Protein AF-A0A383BHY6-F1 (afdb_monomer)

Structure (mmCIF, N/CA/C/O backbone):
data_AF-A0A383BHY6-F1
#
_entry.id   AF-A0A383BHY6-F1
#
loop_
_atom_site.group_PDB
_atom_site.id
_atom_site.type_symbol
_atom_site.label_atom_id
_atom_site.label_alt_id
_atom_site.label_comp_id
_atom_site.label_asym_id
_atom_site.label_entity_id
_atom_site.label_seq_id
_atom_site.pdbx_PDB_ins_code
_atom_site.Cartn_x
_atom_site.Cartn_y
_atom_site.Cartn_z
_atom_site.occupancy
_atom_site.B_iso_or_equiv
_atom_site.auth_seq_id
_atom_site.auth_comp_id
_atom_site.auth_asym_id
_atom_site.auth_atom_id
_atom_site.pdbx_PDB_model_num
ATOM 1 N N . MET A 1 1 ? -8.276 5.841 -12.072 1.00 65.75 1 MET A N 1
ATOM 2 C CA . MET A 1 1 ? -6.983 5.620 -11.403 1.00 65.75 1 MET A CA 1
ATOM 3 C C . MET A 1 1 ? -7.053 4.282 -10.688 1.00 65.75 1 MET A C 1
ATOM 5 O O . MET A 1 1 ? -7.940 4.103 -9.863 1.00 65.75 1 MET A O 1
ATOM 9 N N . LEU A 1 2 ? -6.226 3.316 -11.089 1.00 78.81 2 LEU A N 1
ATOM 10 C CA . LEU A 1 2 ? -6.087 2.030 -10.398 1.00 78.81 2 LEU A CA 1
ATOM 11 C C . LEU A 1 2 ? -4.827 2.116 -9.548 1.00 78.81 2 LEU A C 1
ATOM 13 O O . LEU A 1 2 ? -3.800 2.587 -10.023 1.00 78.81 2 LEU A O 1
ATOM 17 N N . THR A 1 3 ? -4.903 1.680 -8.301 1.00 83.81 3 THR A N 1
ATOM 18 C CA . THR A 1 3 ? -3.767 1.716 -7.383 1.00 83.81 3 THR A CA 1
ATOM 19 C C . THR A 1 3 ? -3.796 0.499 -6.471 1.00 83.81 3 THR A C 1
ATOM 21 O O . THR A 1 3 ? -4.779 -0.246 -6.453 1.00 83.81 3 THR A O 1
ATOM 24 N N . ILE A 1 4 ? -2.709 0.277 -5.741 1.00 84.25 4 ILE A N 1
ATOM 25 C CA . ILE A 1 4 ? -2.580 -0.850 -4.832 1.00 84.25 4 ILE A CA 1
ATOM 26 C C . ILE A 1 4 ? -3.018 -0.415 -3.441 1.00 84.25 4 ILE A C 1
ATOM 28 O O . ILE A 1 4 ? -2.437 0.476 -2.826 1.00 84.25 4 ILE A O 1
ATOM 32 N N . TYR A 1 5 ? -4.065 -1.072 -2.957 1.00 86.94 5 TYR A N 1
ATOM 33 C CA . TYR A 1 5 ? -4.597 -0.886 -1.619 1.00 86.94 5 TYR A CA 1
ATOM 34 C C . TYR A 1 5 ? -4.126 -2.022 -0.713 1.00 86.94 5 TYR A C 1
ATOM 36 O O . TYR A 1 5 ? -4.356 -3.198 -1.003 1.00 86.94 5 TYR A O 1
ATOM 44 N N . ALA A 1 6 ? -3.479 -1.660 0.390 1.00 86.69 6 ALA A N 1
ATOM 45 C CA . ALA A 1 6 ? -3.046 -2.587 1.417 1.00 86.69 6 ALA A CA 1
ATOM 46 C C . ALA A 1 6 ? -4.017 -2.533 2.611 1.00 86.69 6 ALA A C 1
ATOM 48 O O . ALA A 1 6 ? -4.093 -1.507 3.302 1.00 86.69 6 ALA A O 1
ATOM 49 N N . PRO A 1 7 ? -4.768 -3.621 2.872 1.00 87.00 7 PRO A N 1
ATOM 50 C CA . PRO A 1 7 ? -5.705 -3.671 3.982 1.00 87.00 7 PRO A CA 1
ATOM 51 C C . PRO A 1 7 ? -4.972 -3.715 5.330 1.00 87.00 7 PRO A C 1
ATOM 53 O O . PRO A 1 7 ? -3.809 -4.126 5.416 1.00 87.00 7 PRO A O 1
ATOM 56 N N . PRO A 1 8 ? -5.647 -3.336 6.423 1.00 87.25 8 PRO A N 1
ATOM 57 C CA . PRO A 1 8 ? -5.083 -3.468 7.752 1.00 87.25 8 PRO A CA 1
ATOM 58 C C . PRO A 1 8 ? -4.860 -4.949 8.068 1.00 87.25 8 PRO A C 1
ATOM 60 O O . PRO A 1 8 ? -5.736 -5.787 7.876 1.00 87.25 8 PRO A O 1
ATOM 63 N N . GLY A 1 9 ? -3.669 -5.271 8.549 1.00 84.75 9 GLY A N 1
ATOM 64 C CA . GLY A 1 9 ? -3.172 -6.628 8.737 1.00 84.75 9 GLY A CA 1
ATOM 65 C C . GLY A 1 9 ? -2.209 -7.083 7.641 1.00 84.75 9 GLY A C 1
ATOM 66 O O . GLY A 1 9 ? -1.493 -8.058 7.870 1.00 84.75 9 GLY A O 1
ATOM 67 N N . ALA A 1 10 ? -2.138 -6.379 6.504 1.00 87.00 10 ALA A N 1
ATOM 68 C CA . ALA A 1 10 ? -1.153 -6.650 5.463 1.00 87.00 10 ALA A CA 1
ATOM 69 C C . ALA A 1 10 ? 0.264 -6.288 5.929 1.00 87.00 10 ALA A C 1
ATOM 71 O O . ALA A 1 10 ? 0.472 -5.312 6.652 1.00 87.00 10 ALA A O 1
ATOM 72 N N . THR A 1 11 ? 1.245 -7.075 5.497 1.00 85.69 11 THR A N 1
ATOM 73 C CA . THR A 1 11 ? 2.660 -6.842 5.798 1.00 85.69 11 THR A CA 1
ATOM 74 C C . THR A 1 11 ? 3.338 -6.244 4.577 1.00 85.69 11 THR A C 1
ATOM 76 O O . THR A 1 11 ? 3.373 -6.874 3.522 1.00 85.69 11 THR A O 1
ATOM 79 N N . ILE A 1 12 ? 3.899 -5.047 4.726 1.00 85.50 12 ILE A N 1
ATOM 80 C CA . ILE A 1 12 ? 4.654 -4.380 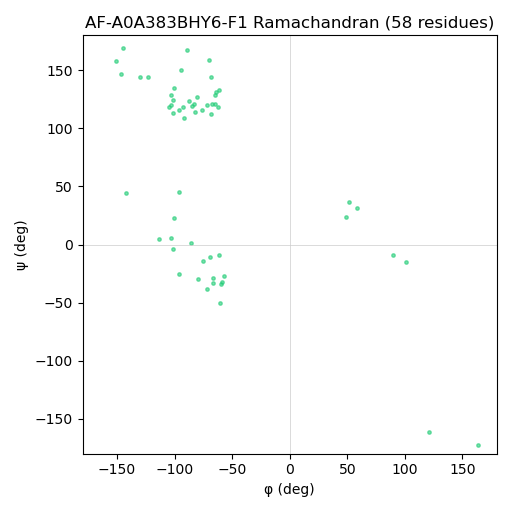3.666 1.00 85.50 12 ILE A CA 1
ATOM 81 C C . ILE A 1 12 ? 5.995 -5.100 3.480 1.00 85.50 12 ILE A C 1
ATOM 83 O O . ILE A 1 12 ? 6.782 -5.145 4.428 1.00 85.50 12 ILE A O 1
ATOM 87 N N . PRO A 1 13 ? 6.302 -5.648 2.292 1.00 82.00 13 PRO A N 1
ATOM 88 C CA . PRO A 1 13 ? 7.516 -6.432 2.080 1.00 82.00 13 PRO A CA 1
ATOM 89 C C . PRO A 1 13 ? 8.800 -5.598 2.186 1.00 82.00 13 PRO A C 1
ATOM 91 O O . PRO A 1 13 ? 9.817 -6.136 2.619 1.00 82.00 13 PRO A O 1
ATOM 94 N N . LYS A 1 14 ? 8.762 -4.291 1.879 1.00 81.75 14 LYS A N 1
ATOM 95 C CA . LYS A 1 14 ? 9.928 -3.395 2.008 1.00 81.75 14 LYS A CA 1
ATOM 96 C C . LYS A 1 14 ? 10.455 -3.297 3.442 1.00 81.75 14 LYS A C 1
ATOM 98 O O . LYS A 1 14 ? 11.645 -3.461 3.671 1.00 81.75 14 LYS A O 1
ATOM 103 N 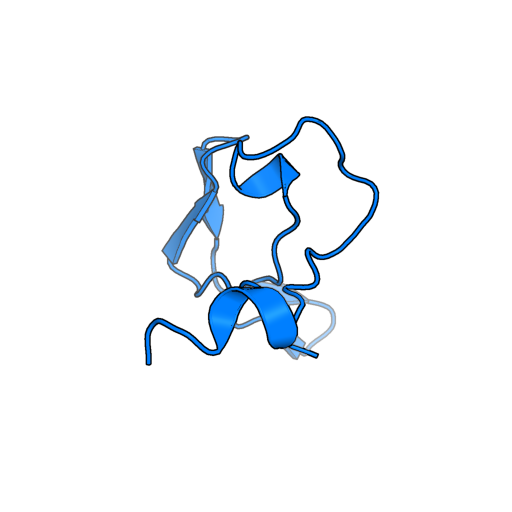N . ASN A 1 15 ? 9.571 -3.024 4.404 1.00 80.12 15 ASN A N 1
ATOM 104 C CA . ASN A 1 15 ? 9.958 -2.739 5.793 1.00 80.12 15 ASN A CA 1
ATOM 105 C C . ASN A 1 15 ? 9.495 -3.821 6.787 1.00 80.12 15 ASN A C 1
ATOM 107 O O . ASN A 1 15 ? 9.598 -3.642 7.997 1.00 80.12 15 ASN A O 1
ATOM 111 N N . LYS A 1 16 ? 8.899 -4.918 6.289 1.00 81.81 16 LYS A N 1
ATOM 112 C CA . LYS A 1 16 ? 8.210 -5.962 7.079 1.00 81.81 16 LYS A CA 1
ATOM 113 C C . LYS A 1 16 ? 7.210 -5.397 8.098 1.00 81.81 16 LYS A C 1
ATOM 115 O O . LYS A 1 16 ? 6.877 -6.042 9.090 1.00 81.81 16 LYS A O 1
ATOM 120 N N . MET A 1 17 ? 6.719 -4.186 7.843 1.00 82.50 17 MET A N 1
ATOM 121 C CA . MET A 1 17 ? 5.824 -3.475 8.736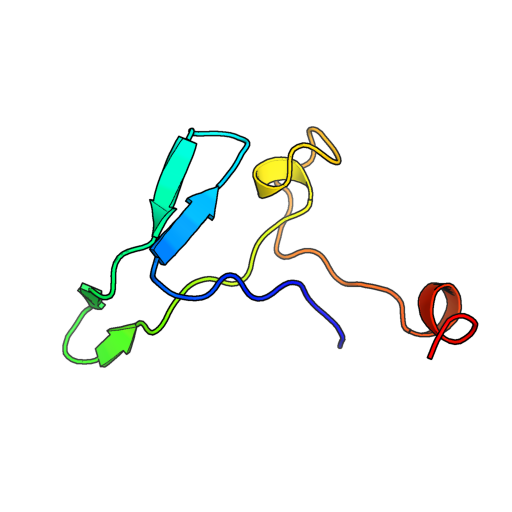 1.00 82.50 17 MET A CA 1
ATOM 122 C C . MET A 1 17 ? 4.411 -4.000 8.533 1.00 82.50 17 MET A C 1
ATOM 124 O O . MET A 1 17 ? 3.902 -4.024 7.411 1.00 82.50 17 MET A O 1
ATOM 128 N N . LYS A 1 18 ? 3.771 -4.413 9.626 1.00 84.88 18 LYS A N 1
ATOM 129 C CA . LYS A 1 18 ? 2.372 -4.820 9.606 1.00 84.88 18 LYS A CA 1
ATOM 130 C C . LYS A 1 18 ? 1.493 -3.580 9.699 1.00 84.88 18 LYS A C 1
ATOM 132 O O . LYS A 1 18 ? 1.588 -2.819 10.661 1.00 84.88 18 LYS A O 1
ATOM 137 N N . LEU A 1 19 ? 0.641 -3.381 8.703 1.00 85.88 19 LEU A N 1
ATOM 138 C CA . LEU A 1 19 ? -0.372 -2.338 8.727 1.00 85.88 19 LEU A CA 1
ATOM 139 C C . LEU A 1 19 ? -1.361 -2.651 9.842 1.00 85.88 19 LEU A C 1
ATOM 141 O O . LEU A 1 19 ? -1.893 -3.755 9.921 1.00 85.88 19 LEU A O 1
ATOM 145 N N . VAL A 1 20 ? -1.618 -1.681 10.705 1.00 83.38 20 VAL A N 1
ATOM 146 C CA . VAL A 1 20 ? -2.611 -1.795 11.771 1.00 83.38 20 VAL A CA 1
ATOM 147 C C . VAL A 1 20 ? -3.620 -0.674 11.626 1.00 83.38 20 VAL A C 1
ATOM 149 O O . VAL A 1 20 ? -3.274 0.441 11.228 1.00 83.38 20 VAL A O 1
ATOM 152 N N . ILE A 1 21 ? -4.878 -0.978 11.942 1.00 84.62 21 ILE A N 1
ATOM 153 C CA . ILE A 1 21 ? -5.915 0.048 12.015 1.00 84.62 21 ILE A CA 1
ATOM 154 C C . ILE A 1 21 ? -5.496 1.012 13.114 1.00 84.62 21 ILE A C 1
ATOM 156 O O . ILE A 1 21 ? -5.351 0.625 14.273 1.00 84.62 21 ILE A O 1
ATOM 160 N N . SER A 1 22 ? -5.283 2.264 12.737 1.00 82.19 22 SER A N 1
ATOM 161 C CA . SER A 1 22 ? -4.920 3.318 13.672 1.00 82.19 22 SER A CA 1
ATOM 162 C C . SER A 1 22 ? -5.824 4.52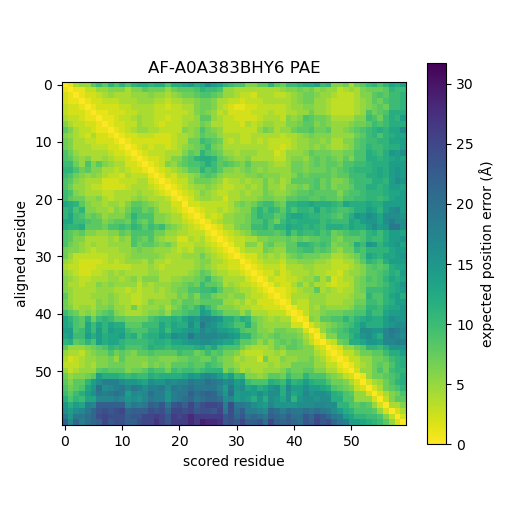0 13.455 1.00 82.19 22 SER A C 1
ATOM 164 O O . SER A 1 22 ? -6.263 4.816 12.340 1.00 82.19 22 SER A O 1
ATOM 166 N N . LYS A 1 23 ? -6.162 5.189 14.556 1.00 84.81 23 LYS A N 1
ATOM 167 C CA . LYS A 1 23 ? -6.992 6.387 14.531 1.00 84.81 23 LYS A CA 1
ATOM 168 C C . LYS A 1 23 ? -6.072 7.594 14.426 1.00 84.81 23 LYS A C 1
ATOM 170 O O . LYS A 1 23 ? -5.371 7.923 15.379 1.00 84.81 23 LYS A O 1
ATOM 175 N N . ILE A 1 24 ? -6.068 8.249 13.273 1.00 84.19 24 ILE A N 1
ATOM 176 C CA . ILE A 1 24 ? -5.237 9.422 13.006 1.00 84.19 24 ILE A CA 1
ATOM 177 C C . ILE A 1 24 ? -6.147 10.645 13.042 1.00 84.19 24 ILE A C 1
ATOM 179 O O . ILE A 1 24 ? -7.091 10.748 12.264 1.00 84.19 24 ILE A O 1
ATOM 183 N N . ARG A 1 25 ? -5.884 11.575 13.971 1.00 86.56 25 ARG A N 1
ATOM 184 C CA . ARG A 1 25 ? -6.631 12.846 14.107 1.00 86.56 25 ARG A CA 1
ATOM 185 C C . ARG A 1 25 ? -8.160 12.670 14.182 1.00 86.56 25 ARG A C 1
ATOM 187 O O . ARG A 1 25 ? -8.913 13.473 13.648 1.00 86.56 25 ARG A O 1
ATOM 194 N N . GLY A 1 26 ? -8.620 11.601 14.833 1.00 87.12 26 GLY A N 1
ATOM 195 C CA . GLY A 1 26 ? -10.047 11.297 14.985 1.00 87.12 26 GLY A CA 1
ATOM 196 C C . GLY A 1 26 ? -10.655 10.444 13.865 1.00 87.12 26 GLY A C 1
ATOM 197 O O . GLY A 1 26 ? -11.757 9.932 14.054 1.00 87.12 26 GLY A O 1
ATOM 198 N N . VAL A 1 27 ? -9.931 10.204 12.769 1.00 85.06 27 VAL A N 1
ATOM 199 C CA . VAL A 1 27 ? -10.377 9.378 11.639 1.00 85.06 27 VAL A CA 1
ATOM 200 C C . VAL A 1 27 ? -9.699 8.012 11.695 1.00 85.06 27 VAL A C 1
ATOM 202 O O . VAL A 1 27 ? -8.480 7.909 11.836 1.00 85.06 27 VAL A O 1
ATOM 205 N N . THR A 1 28 ? -10.485 6.944 11.612 1.00 87.19 28 THR A N 1
ATOM 206 C CA . THR A 1 28 ? -9.958 5.577 11.566 1.00 87.19 28 THR A CA 1
ATOM 207 C C 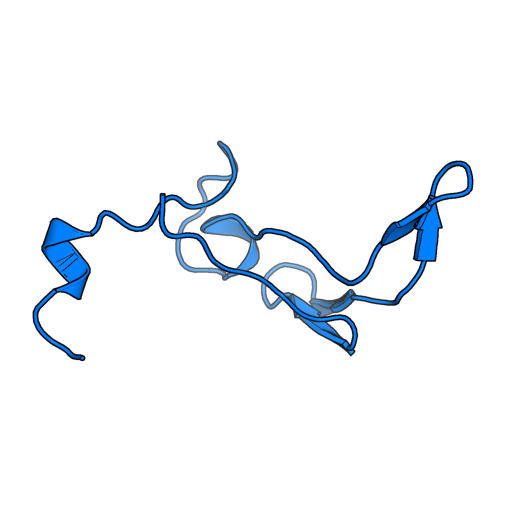. THR A 1 28 ? -9.395 5.303 10.176 1.00 87.19 28 THR A C 1
ATOM 209 O O . THR A 1 28 ? -10.145 5.301 9.202 1.00 87.19 28 THR A O 1
ATOM 212 N N . SER A 1 29 ? -8.085 5.071 10.077 1.00 82.88 29 SER A N 1
ATOM 213 C CA . SER A 1 29 ? -7.472 4.639 8.824 1.00 82.88 29 SER A CA 1
ATOM 214 C C . SER A 1 29 ? -7.581 3.125 8.690 1.00 82.88 29 SER A C 1
ATOM 216 O O . SER A 1 29 ? -7.045 2.374 9.509 1.00 82.88 29 SER A O 1
ATOM 218 N N . TYR A 1 30 ? -8.267 2.674 7.643 1.00 86.38 30 TYR A N 1
ATOM 219 C CA . TYR A 1 30 ? -8.463 1.262 7.325 1.00 86.38 30 TYR A CA 1
ATOM 220 C C . TYR A 1 30 ? -7.433 0.775 6.305 1.00 86.38 30 TYR A C 1
ATOM 222 O O . TYR A 1 30 ? -7.798 0.121 5.341 1.00 86.38 30 TYR A O 1
ATOM 230 N N . GLY A 1 31 ? -6.155 1.104 6.468 1.00 86.62 31 GLY A N 1
ATOM 231 C CA . GLY A 1 31 ? -5.096 0.648 5.562 1.00 86.62 31 GLY A CA 1
ATOM 232 C C . GLY A 1 31 ? -4.333 1.788 4.900 1.00 86.62 31 GLY A C 1
ATOM 233 O O . GLY A 1 31 ? -4.313 2.912 5.400 1.00 86.62 31 GLY A O 1
ATOM 234 N N . MET A 1 32 ? -3.653 1.468 3.802 1.00 86.75 32 MET A N 1
ATOM 235 C CA . MET A 1 32 ? -2.710 2.364 3.135 1.00 86.75 32 MET A CA 1
ATOM 236 C C . MET A 1 32 ? -2.729 2.136 1.622 1.00 86.75 32 MET A C 1
ATOM 238 O O . MET A 1 32 ? -2.936 1.015 1.160 1.00 86.75 32 MET A O 1
ATOM 242 N N . LEU A 1 33 ? -2.525 3.204 0.851 1.00 87.38 33 LEU A N 1
ATOM 243 C CA . LEU A 1 33 ? -2.233 3.106 -0.577 1.00 87.38 33 LEU A CA 1
ATOM 244 C C . LEU A 1 33 ? -0.726 2.960 -0.742 1.00 87.38 33 LEU A C 1
ATOM 246 O O . LEU A 1 33 ? 0.015 3.807 -0.251 1.00 87.38 33 LEU A O 1
ATOM 250 N N . CYS A 1 34 ? -0.294 1.890 -1.401 1.00 83.56 34 CYS A N 1
ATOM 251 C CA . CYS A 1 34 ? 1.122 1.568 -1.515 1.00 83.56 34 CYS A CA 1
ATOM 252 C C . CYS A 1 34 ? 1.746 2.112 -2.802 1.00 83.56 34 CYS A C 1
ATOM 254 O O . CYS A 1 34 ? 1.116 2.222 -3.854 1.00 83.56 34 CYS A O 1
ATOM 256 N N . SER A 1 35 ? 3.031 2.405 -2.704 1.00 84.25 35 SER A N 1
ATOM 257 C CA . SER A 1 35 ? 3.956 2.727 -3.785 1.00 84.25 35 SER A CA 1
ATOM 258 C C . SER A 1 35 ? 4.625 1.474 -4.359 1.00 84.25 35 SER A C 1
ATOM 260 O O . SER A 1 35 ? 4.595 0.390 -3.765 1.00 84.25 35 SER A O 1
ATOM 262 N N . GLY A 1 36 ? 5.278 1.622 -5.517 1.00 81.69 36 GLY A N 1
ATOM 263 C CA . GLY A 1 36 ? 6.075 0.549 -6.123 1.00 81.69 36 GLY A CA 1
ATOM 264 C C . GLY A 1 36 ? 7.209 0.082 -5.205 1.00 81.69 36 GLY A C 1
ATOM 265 O O . GLY A 1 36 ? 7.489 -1.117 -5.129 1.00 81.69 36 GLY A O 1
ATOM 266 N N . ALA A 1 37 ? 7.789 1.004 -4.431 1.00 82.19 37 ALA A N 1
ATOM 267 C CA . ALA A 1 37 ? 8.837 0.673 -3.479 1.00 82.19 37 ALA A CA 1
ATOM 268 C C . ALA A 1 37 ? 8.357 -0.086 -2.254 1.00 82.19 37 ALA A C 1
ATOM 270 O O . ALA A 1 37 ? 9.042 -1.007 -1.812 1.00 82.19 37 ALA A O 1
ATOM 271 N N . GLU A 1 38 ? 7.184 0.231 -1.708 1.00 83.25 38 GLU A N 1
ATOM 272 C CA . GLU A 1 38 ? 6.624 -0.536 -0.587 1.00 83.25 38 GLU A CA 1
ATOM 273 C C . GLU A 1 38 ? 6.424 -2.012 -0.937 1.00 83.25 38 GLU A C 1
ATOM 275 O O . GLU A 1 38 ? 6.613 -2.881 -0.084 1.00 83.25 38 GLU A O 1
ATOM 280 N N . LEU A 1 39 ? 6.123 -2.298 -2.204 1.00 80.88 39 LEU A N 1
ATOM 281 C CA . LEU A 1 39 ? 5.934 -3.646 -2.733 1.00 80.88 39 LEU A CA 1
ATOM 282 C C . LEU A 1 39 ? 7.228 -4.332 -3.179 1.00 80.88 39 LEU A C 1
ATOM 284 O O . LEU A 1 39 ? 7.162 -5.473 -3.628 1.00 80.88 39 LEU A O 1
ATOM 288 N N . ASN A 1 40 ? 8.385 -3.677 -3.036 1.00 78.31 40 ASN A N 1
ATOM 289 C CA . ASN A 1 40 ? 9.674 -4.197 -3.505 1.00 78.31 40 ASN A CA 1
ATOM 290 C C . ASN A 1 40 ? 9.672 -4.484 -5.025 1.00 78.31 40 ASN A C 1
ATOM 292 O O . ASN A 1 40 ? 10.304 -5.422 -5.500 1.00 78.31 40 ASN A O 1
ATOM 296 N N . LEU A 1 41 ? 8.893 -3.707 -5.789 1.00 74.81 41 LEU A N 1
ATOM 297 C CA . LEU A 1 41 ? 8.806 -3.822 -7.250 1.00 74.81 41 LEU A CA 1
ATOM 298 C C . LEU A 1 41 ? 9.732 -2.828 -7.968 1.00 74.81 41 LEU A C 1
ATOM 300 O O . LEU A 1 41 ? 10.141 -3.101 -9.091 1.00 74.81 41 LEU A O 1
ATOM 304 N N . SER A 1 42 ? 10.065 -1.713 -7.312 1.00 70.31 42 SER A N 1
ATOM 305 C CA . SER A 1 42 ? 11.014 -0.688 -7.770 1.00 70.31 42 SER A CA 1
ATOM 306 C C . SER A 1 42 ? 11.658 -0.001 -6.562 1.00 70.31 42 SER A C 1
ATOM 308 O O . SER A 1 42 ? 11.054 0.041 -5.500 1.00 70.31 42 SER A O 1
ATOM 310 N N . ASP A 1 43 ? 12.832 0.613 -6.704 1.00 72.44 43 ASP A N 1
ATOM 311 C CA . ASP A 1 43 ? 13.409 1.478 -5.654 1.00 72.44 43 ASP A CA 1
ATOM 312 C C . ASP A 1 43 ? 12.728 2.860 -5.566 1.00 72.44 43 ASP A C 1
ATOM 314 O O . ASP A 1 43 ? 12.858 3.587 -4.576 1.00 72.44 43 ASP A O 1
ATOM 318 N N . GLU A 1 44 ? 11.942 3.212 -6.583 1.00 69.06 44 GLU A N 1
ATOM 319 C CA . GLU A 1 44 ? 11.263 4.499 -6.698 1.00 69.06 44 GLU A CA 1
ATOM 320 C C . GLU A 1 44 ? 10.153 4.650 -5.649 1.00 69.06 44 GLU A C 1
ATOM 322 O O . GLU A 1 44 ? 9.123 3.970 -5.674 1.00 69.06 44 GLU A O 1
ATOM 327 N N . SER A 1 45 ? 10.374 5.573 -4.711 1.00 71.06 45 SER A N 1
ATOM 328 C CA . SER A 1 45 ? 9.417 5.954 -3.662 1.00 71.06 45 SER A CA 1
ATOM 329 C C . SER A 1 45 ? 8.688 7.264 -4.001 1.00 71.06 45 SER A C 1
ATOM 331 O O . SER A 1 45 ? 8.211 7.948 -3.100 1.00 71.06 45 SER A O 1
ATOM 333 N N . ASP A 1 46 ? 8.620 7.615 -5.290 1.00 69.75 46 ASP A N 1
ATOM 334 C CA . ASP A 1 46 ? 8.170 8.928 -5.785 1.00 69.75 46 ASP A CA 1
ATOM 335 C C . ASP A 1 46 ? 6.660 9.186 -5.591 1.00 69.75 46 ASP A C 1
ATOM 337 O O . ASP A 1 46 ? 6.182 10.308 -5.722 1.00 69.75 46 ASP A O 1
ATOM 341 N N . GLY A 1 47 ? 5.884 8.165 -5.215 1.00 75.12 47 GLY A N 1
ATOM 342 C CA . GLY A 1 47 ? 4.472 8.331 -4.881 1.00 75.12 47 GLY A CA 1
ATOM 343 C C . GLY A 1 47 ? 3.675 7.031 -4.867 1.00 75.12 47 GLY A C 1
ATOM 344 O O . GLY A 1 47 ? 4.220 5.933 -4.982 1.00 75.12 47 GLY A O 1
ATOM 345 N N . ILE A 1 48 ? 2.354 7.163 -4.720 1.00 82.88 48 ILE A N 1
ATOM 346 C CA . ILE A 1 48 ? 1.403 6.046 -4.802 1.00 82.88 48 ILE A CA 1
ATOM 347 C C . ILE A 1 48 ? 1.493 5.422 -6.196 1.00 82.88 48 ILE A C 1
ATOM 349 O O . ILE A 1 48 ? 1.456 6.136 -7.199 1.00 82.88 48 ILE A O 1
ATOM 353 N N . VAL A 1 49 ? 1.578 4.090 -6.271 1.00 81.19 49 VAL A N 1
ATOM 354 C CA . VAL A 1 49 ? 1.685 3.417 -7.567 1.00 81.19 49 VAL A CA 1
ATOM 355 C C . VAL A 1 49 ? 0.380 3.589 -8.333 1.00 81.19 49 VAL A C 1
ATOM 357 O O . VAL A 1 49 ? -0.692 3.182 -7.874 1.00 81.19 49 VAL A O 1
ATOM 360 N N . GLU A 1 50 ? 0.465 4.196 -9.511 1.00 81.62 50 GLU A N 1
ATOM 361 C CA . GLU A 1 50 ? -0.648 4.232 -10.444 1.00 81.62 50 GLU A CA 1
ATOM 362 C C . GLU A 1 50 ? -0.485 3.105 -11.464 1.00 81.62 50 GLU A C 1
ATOM 364 O O . GLU A 1 50 ? 0.452 3.054 -12.260 1.00 81.62 50 GLU A O 1
ATOM 369 N N . LEU A 1 51 ? -1.429 2.173 -11.441 1.00 75.56 51 LEU A N 1
ATOM 370 C CA . LEU A 1 51 ? -1.525 1.109 -12.422 1.00 75.56 51 LEU A CA 1
ATOM 371 C C . LEU A 1 51 ? -2.249 1.663 -13.651 1.00 75.56 51 LEU A C 1
ATOM 373 O O . LEU A 1 51 ? -3.439 1.989 -13.614 1.00 75.56 51 LEU A O 1
ATOM 377 N N . SER A 1 52 ? -1.542 1.751 -14.777 1.00 74.31 52 SER A N 1
ATOM 378 C CA . SER A 1 52 ? -2.157 2.158 -16.038 1.00 74.31 52 SER A CA 1
ATOM 379 C C . SER A 1 52 ? -3.189 1.124 -16.487 1.00 74.31 52 SER A C 1
ATOM 381 O O . SER A 1 52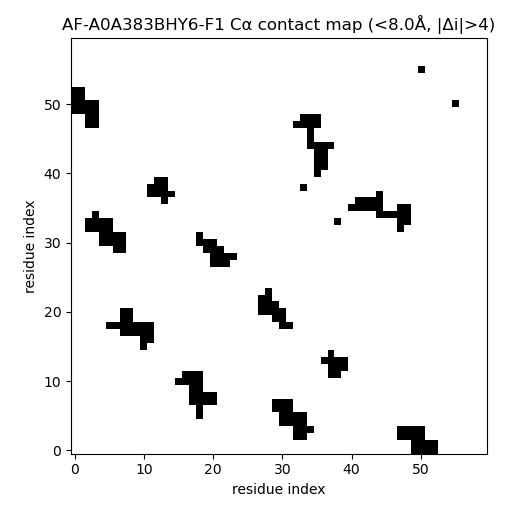 ? -2.855 -0.027 -16.775 1.00 74.31 52 SER A O 1
ATOM 383 N N . ASN A 1 53 ? -4.442 1.552 -16.638 1.00 65.38 53 ASN A N 1
ATOM 384 C CA . ASN A 1 53 ? -5.557 0.680 -17.023 1.00 65.38 53 ASN A CA 1
ATOM 385 C C . ASN A 1 53 ? -5.308 -0.051 -18.366 1.00 65.38 53 ASN A C 1
ATOM 387 O O . ASN A 1 53 ? -5.779 -1.163 -18.580 1.00 65.38 53 ASN A O 1
ATOM 391 N N . ALA A 1 54 ? -4.497 0.535 -19.255 1.00 63.75 54 ALA A N 1
ATOM 392 C CA . ALA A 1 54 ? -4.118 -0.057 -20.539 1.00 63.75 54 ALA A CA 1
ATOM 393 C C . ALA A 1 54 ? -3.237 -1.320 -20.422 1.00 63.75 54 ALA A C 1
ATOM 395 O O . ALA A 1 54 ? -3.377 -2.224 -21.243 1.00 63.75 54 ALA A O 1
ATOM 396 N N . LYS A 1 55 ? -2.364 -1.421 -19.407 1.00 60.09 55 LYS A N 1
ATOM 397 C CA . LYS A 1 55 ? -1.491 -2.598 -19.207 1.00 60.09 55 LYS A CA 1
ATOM 398 C C . LYS A 1 55 ? -2.223 -3.774 -18.556 1.00 60.09 55 LYS A C 1
ATOM 400 O O . LYS A 1 55 ? -1.889 -4.922 -18.831 1.00 60.09 55 LYS A O 1
ATOM 405 N N . TYR A 1 56 ? -3.228 -3.495 -17.725 1.00 62.84 56 TYR A N 1
ATOM 406 C CA . TYR A 1 56 ? -3.931 -4.513 -16.933 1.00 62.84 56 TYR A CA 1
ATOM 407 C C . TYR A 1 56 ? -5.296 -4.922 -17.507 1.00 62.84 56 TYR A C 1
ATOM 409 O O . TYR A 1 56 ? -5.888 -5.889 -17.040 1.00 62.84 56 TYR A O 1
ATOM 417 N N . LYS A 1 57 ? -5.749 -4.286 -18.597 1.00 56.38 57 LYS A N 1
ATOM 418 C CA . LYS A 1 57 ? -6.993 -4.628 -19.313 1.00 56.38 57 LYS A CA 1
ATOM 419 C C . LYS A 1 57 ? -7.043 -6.047 -19.906 1.00 56.38 57 LYS A C 1
ATOM 421 O O . LYS A 1 57 ? -8.085 -6.440 -20.413 1.00 56.38 57 LYS A O 1
ATOM 426 N N . LYS A 1 58 ? -5.931 -6.794 -19.905 1.00 54.19 58 LYS A N 1
ATOM 427 C CA . LYS A 1 58 ? -5.801 -8.101 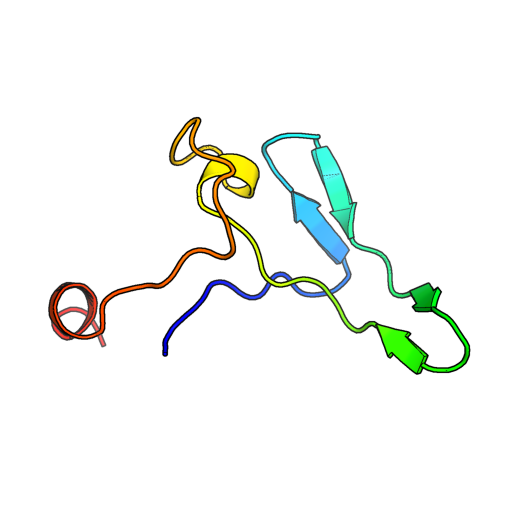-20.581 1.00 54.19 58 LYS A CA 1
ATOM 428 C C . LYS A 1 58 ? -5.857 -9.317 -19.640 1.00 54.19 58 LYS A C 1
ATOM 430 O O . LYS A 1 58 ? -5.629 -10.432 -20.096 1.00 54.19 58 LYS A O 1
ATOM 435 N N . LYS A 1 59 ? -6.123 -9.131 -18.343 1.00 53.62 59 LYS A N 1
ATOM 436 C CA . LYS A 1 59 ? -6.221 -10.231 -17.359 1.00 53.62 59 LYS A CA 1
ATOM 437 C C . 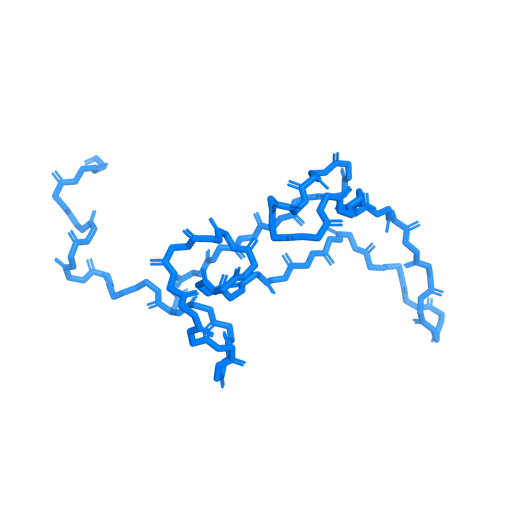LYS A 1 59 ? -7.323 -9.999 -16.315 1.00 53.62 59 LYS A C 1
ATOM 439 O O . LYS A 1 59 ? -7.094 -10.197 -15.124 1.00 53.62 59 LYS A O 1
ATOM 444 N N . ILE A 1 60 ? -8.493 -9.557 -16.764 1.00 46.81 60 ILE A N 1
ATOM 445 C CA . ILE A 1 60 ? -9.740 -9.645 -15.993 1.00 46.81 60 ILE A CA 1
ATOM 446 C C . ILE A 1 60 ? -10.696 -10.491 -16.819 1.00 46.81 60 ILE A C 1
ATOM 448 O O . ILE A 1 60 ? -10.764 -10.220 -18.040 1.00 46.81 60 ILE A O 1
#

Secondary structure (DSSP, 8-state):
-EEEEE-TTPEETTTTEEP--EEETTEEE--EEEPTTTTTS-S--SSSPEE-HHHHTT--

pLDDT: mean 78.55, std 9.81, range [46.81, 87.38]

Organism: NCBI:txid408172

Mean predicted aligned error: 7.91 Å

Solvent-accessible surface area (backbone atoms only — not comparable to full-atom values): 3722 Å² total; per-residue (Å²): 139,44,66,49,74,41,50,50,68,40,63,36,69,59,76,67,45,64,40,62,72,45,70,56,98,88,44,76,39,77,43,47,74,38,25,40,24,45,66,66,74,41,89,56,72,91,48,68,35,72,51,59,66,81,79,58,67,84,77,120

Nearest PDB structures (foldseek):
  4p72-assembly1_A  TM=9.168E-01  e=4.760E-04  Pseudomonas aeruginosa PAO1

Sequence (60 aa):
MLTIYAPPGATIPKNKMKLVISKIRGVTSYGMLCSGAELNLSDESDGIVELSNAKYKKKI

Foldseek 3Di:
DDFDWDFQQDQQPQVSDGHHFDQDPNRTDGGDQDDCNSNVNDVDPPDRDDDDCVVCVPPD

Radius of gyration: 13.11 Å; Cα contacts (8 Å, |Δi|>4): 100; chains: 1; bounding box: 24×23×36 Å

InterPro domains:
  IPR002547 tRNA-b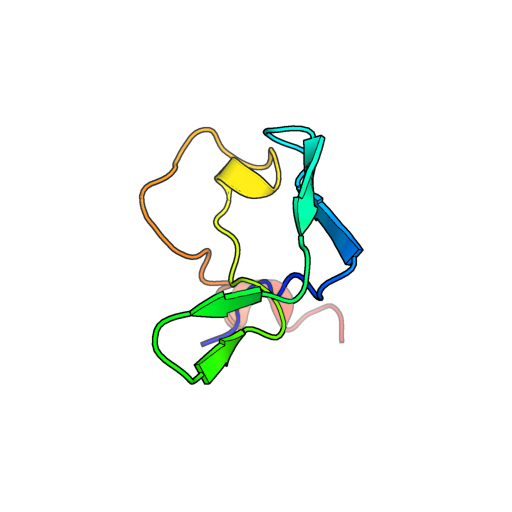inding domain [PS50886] (1-60)
  IPR012340 Nucleic acid-binding, OB-fold [G3DSA:2.40.50.140] (1-59)
  IPR012340 Nucleic acid-binding, OB-fold [SSF50249] (2-54)